Protein AF-A0A6J4THS8-F1 (afdb_monomer)

pLDDT: mean 80.14, std 20.32, range [40.28, 98.38]

InterPro domains:
  IPR026444 Secretion system, C-terminal sorting domain [PF18962] (65-142)
  IPR026444 Secretion system, C-terminal sorting domain [TIGR04183] (65-142)

Solvent-accessible surface area (backbone atoms only — not comparable to full-atom values): 8704 Å² total; per-residue (Å²): 120,74,76,64,55,60,58,56,55,54,57,55,54,51,62,60,48,55,59,52,49,54,56,53,53,56,54,57,65,65,66,72,79,70,82,78,82,88,74,86,86,80,92,78,87,88,75,91,73,90,80,80,77,86,75,78,76,77,68,71,68,46,78,49,74,37,58,70,66,19,75,21,57,36,36,41,39,39,32,52,44,47,81,36,59,38,41,38,36,33,21,42,86,89,63,54,73,81,44,75,52,74,49,72,35,85,46,52,64,48,79,47,79,47,82,46,60,90,53,82,68,43,60,32,37,40,38,42,41,36,97,91,45,75,52,75,45,81,41,39,33,100

Radius of gyration: 29.5 Å; Cα contacts (8 Å, |Δi|>4): 194; chains: 1; bounding box: 67×84×37 Å

Organism: NCBI:txid481133

Nearest PDB structures (foldseek):
  7ptr-assembly1_A  TM=8.012E-01  e=1.486E-04  Haloferax volcanii DS2
  7pr6-assembly1_AAA  TM=4.808E-01  e=6.715E-02  Escherichia coli K-12
  7pr6-assembly1_BBB-2  TM=4.761E-01  e=6.715E-02  Escherichia coli K-12
  5a9h-assembly1_A-2  TM=5.247E-01  e=1.544E+00  Rattus norvegicus
  5a9i-assembly3_C  TM=6.452E-01  e=3.046E+00  Rattus norvegicus

Mean predicted aligned error: 16.61 Å

Secondary structure (DSSP, 8-state):
-HHHHHHHHHHHHHHHHHHHHHHHHHHHHHGGG----------------------------EEEEESSSBSSEEEEEEES-TT-EEEEEEEETT--EEEEEEEE--SSEEEEEEE-TTSPSEEEEEEEEETTEEEEEEEEE-

Structure (mmCIF, N/CA/C/O backbone):
data_AF-A0A6J4THS8-F1
#
_entry.id   AF-A0A6J4THS8-F1
#
loop_
_atom_site.group_PDB
_atom_site.id
_atom_site.type_symbol
_atom_site.label_atom_id
_atom_site.label_alt_id
_atom_site.label_comp_id
_atom_site.label_asym_id
_atom_site.label_entity_id
_atom_site.label_seq_id
_atom_site.pdbx_PDB_ins_code
_atom_site.Cartn_x
_atom_site.Cartn_y
_atom_site.Cartn_z
_atom_site.occupancy
_atom_site.B_iso_or_equiv
_atom_site.auth_seq_id
_atom_site.auth_comp_id
_atom_site.auth_asym_id
_atom_site.auth_atom_id
_atom_site.pdbx_PDB_model_num
ATOM 1 N N . VAL A 1 1 ? -36.124 -63.352 8.977 1.00 56.44 1 VAL A N 1
ATOM 2 C CA . VAL A 1 1 ? -36.111 -62.531 7.737 1.00 56.44 1 VAL A CA 1
ATOM 3 C C . VAL A 1 1 ? -37.006 -61.287 7.840 1.00 56.44 1 VAL A C 1
ATOM 5 O O . VAL A 1 1 ? -36.585 -60.232 7.394 1.00 56.44 1 VAL A O 1
ATOM 8 N N . ILE A 1 2 ? -38.168 -61.340 8.508 1.00 53.12 2 ILE A N 1
ATOM 9 C CA . ILE A 1 2 ? -39.119 -60.206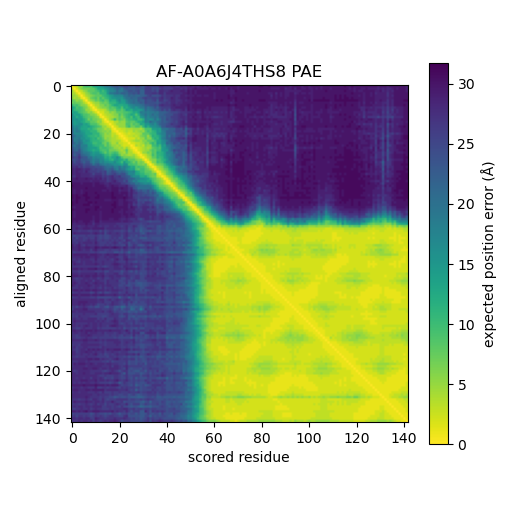 8.569 1.00 53.12 2 ILE A CA 1
ATOM 10 C C . ILE A 1 2 ? -38.649 -59.028 9.466 1.00 53.12 2 ILE A C 1
ATOM 12 O O . ILE A 1 2 ? -38.856 -57.877 9.097 1.00 53.12 2 ILE A O 1
ATOM 16 N N . SER A 1 3 ? -37.913 -59.253 10.569 1.00 52.06 3 SER A N 1
ATOM 17 C CA . SER A 1 3 ? -37.436 -58.136 11.426 1.00 52.06 3 SER A CA 1
ATOM 18 C C . SER A 1 3 ? -36.325 -57.268 10.819 1.00 52.06 3 SER A C 1
ATOM 20 O O . SER A 1 3 ? -36.184 -56.112 11.209 1.00 52.06 3 SER A O 1
ATOM 22 N N . TYR A 1 4 ? -35.539 -57.783 9.867 1.00 50.31 4 TYR A N 1
ATOM 23 C CA . TYR A 1 4 ? -34.431 -57.024 9.263 1.00 50.31 4 TYR A CA 1
ATOM 24 C C . TYR A 1 4 ? -34.913 -56.024 8.197 1.00 50.31 4 TYR A C 1
ATOM 26 O O . TYR A 1 4 ? -34.285 -54.989 7.983 1.00 50.31 4 TYR A O 1
ATOM 34 N N . ILE A 1 5 ? -36.066 -56.290 7.574 1.00 54.66 5 ILE A N 1
ATOM 35 C CA . ILE A 1 5 ? -36.653 -55.444 6.523 1.00 54.66 5 ILE A CA 1
ATOM 36 C C . ILE A 1 5 ? -37.266 -54.163 7.123 1.00 54.66 5 ILE A C 1
ATOM 38 O O . ILE A 1 5 ? -37.153 -53.085 6.537 1.00 54.66 5 ILE A O 1
ATOM 42 N N . ASN A 1 6 ? -37.816 -54.238 8.340 1.00 47.81 6 ASN A N 1
ATOM 43 C CA . ASN A 1 6 ? -38.441 -53.088 9.008 1.00 47.81 6 ASN A CA 1
ATOM 44 C C . ASN A 1 6 ? -37.439 -52.011 9.465 1.00 47.81 6 ASN A C 1
ATOM 46 O O . ASN A 1 6 ? -37.803 -50.840 9.543 1.00 47.81 6 ASN A O 1
ATOM 50 N N . ASN A 1 7 ? -36.175 -52.369 9.725 1.00 54.34 7 ASN A N 1
ATOM 51 C CA . ASN A 1 7 ? -35.144 -51.420 10.178 1.00 54.34 7 ASN A CA 1
ATOM 52 C C . ASN A 1 7 ? -34.490 -50.649 9.007 1.00 54.34 7 ASN A C 1
ATOM 54 O O . ASN A 1 7 ? -34.056 -49.507 9.153 1.00 54.34 7 ASN A O 1
ATOM 58 N N . LEU A 1 8 ? -34.462 -51.237 7.805 1.00 53.12 8 LEU A N 1
ATOM 59 C CA . LEU A 1 8 ? -33.902 -50.579 6.618 1.00 53.12 8 LEU A CA 1
ATOM 60 C C . LEU A 1 8 ? -34.861 -49.524 6.038 1.00 53.12 8 LEU A C 1
ATOM 62 O O . LEU A 1 8 ? -34.427 -48.459 5.599 1.00 53.12 8 LEU A O 1
ATOM 66 N N . SER A 1 9 ? -36.170 -49.794 6.107 1.00 55.78 9 SER A N 1
ATOM 67 C CA . SER A 1 9 ? -37.235 -48.862 5.707 1.00 55.78 9 SER A CA 1
ATOM 68 C C . SER A 1 9 ? -37.246 -47.587 6.566 1.00 55.78 9 SER A C 1
ATOM 70 O O . SER A 1 9 ? -37.271 -46.471 6.040 1.00 55.78 9 SER A O 1
ATOM 72 N N . THR A 1 10 ? -37.125 -47.720 7.890 1.00 54.44 10 THR A N 1
ATOM 73 C CA . THR A 1 10 ? -37.159 -46.581 8.824 1.00 54.44 10 THR A CA 1
ATOM 74 C C . THR A 1 10 ? -35.946 -45.658 8.689 1.00 54.44 10 THR A C 1
ATOM 76 O O . THR A 1 10 ? -36.096 -44.437 8.785 1.00 54.44 10 THR A O 1
ATOM 79 N N . ARG A 1 11 ? -34.761 -46.196 8.363 1.00 55.22 11 ARG A N 1
ATOM 80 C CA . ARG A 1 11 ? -33.551 -45.394 8.093 1.00 55.22 11 ARG A CA 1
ATOM 81 C C . ARG A 1 11 ? -33.656 -44.541 6.822 1.00 55.22 11 ARG A C 1
ATOM 83 O O . ARG A 1 11 ? -33.166 -43.411 6.804 1.00 55.22 11 ARG A O 1
ATOM 90 N N . PHE A 1 12 ? -34.338 -45.031 5.786 1.00 53.97 12 PHE A N 1
ATOM 91 C CA . PHE A 1 12 ? -34.557 -44.279 4.542 1.00 53.97 12 PHE A CA 1
ATOM 92 C C . PHE A 1 12 ? -35.637 -43.194 4.672 1.00 53.97 12 PHE A C 1
ATOM 94 O O . PHE A 1 12 ? -35.494 -42.105 4.109 1.00 53.97 12 PHE A O 1
ATOM 101 N N . ILE A 1 13 ? -36.693 -43.450 5.451 1.00 57.53 13 ILE A N 1
ATOM 102 C CA . ILE A 1 13 ? -37.773 -42.482 5.701 1.00 57.53 13 ILE A CA 1
ATOM 103 C C . ILE A 1 13 ? -37.252 -41.275 6.497 1.00 57.53 13 ILE A C 1
ATOM 105 O O . ILE A 1 13 ? -37.561 -40.132 6.151 1.00 57.53 13 ILE A O 1
ATOM 109 N N . PHE A 1 14 ? -36.393 -41.507 7.496 1.00 54.50 14 PHE A N 1
ATOM 110 C CA . PHE A 1 14 ? -35.845 -40.451 8.355 1.00 54.50 14 PHE A CA 1
ATOM 111 C C . PHE A 1 14 ? -34.910 -39.489 7.594 1.00 54.50 14 PHE A C 1
ATOM 113 O O . PHE A 1 14 ? -35.031 -38.269 7.714 1.00 54.50 14 PHE A O 1
ATOM 120 N N . SER A 1 15 ? -34.052 -40.016 6.710 1.00 54.44 15 SER A N 1
ATOM 121 C CA . SER A 1 15 ? -33.145 -39.212 5.867 1.00 54.44 15 SER A CA 1
ATOM 122 C C . SER A 1 15 ? -33.893 -38.285 4.897 1.00 54.44 15 SER A C 1
ATOM 124 O O . SER A 1 15 ? -33.469 -37.155 4.632 1.00 54.44 15 SER A O 1
ATOM 126 N N . ARG A 1 16 ? -35.053 -38.729 4.391 1.00 57.94 16 ARG A N 1
ATOM 127 C CA . ARG A 1 16 ? -35.888 -37.937 3.478 1.00 57.94 16 ARG A CA 1
ATOM 128 C C . ARG A 1 16 ? -36.711 -36.865 4.201 1.00 57.94 16 ARG A C 1
ATOM 130 O O . ARG A 1 16 ? -37.027 -35.843 3.592 1.00 57.94 16 ARG A O 1
ATOM 137 N N . TYR A 1 17 ? -37.010 -37.065 5.485 1.00 58.97 17 TYR A N 1
ATOM 138 C CA . TYR A 1 17 ? -37.747 -36.112 6.322 1.00 58.97 17 TYR A CA 1
ATOM 139 C C . TYR A 1 17 ? -36.888 -34.904 6.733 1.00 58.97 17 TYR A C 1
ATOM 141 O O . TYR A 1 17 ? -37.350 -33.766 6.676 1.00 58.97 17 TYR A O 1
ATOM 149 N N . MET A 1 18 ? -35.605 -35.117 7.044 1.00 62.31 18 MET A N 1
ATOM 150 C CA . MET A 1 18 ? -34.711 -34.048 7.520 1.00 62.31 18 MET A CA 1
ATOM 151 C C . MET A 1 18 ? -34.369 -32.993 6.453 1.00 62.31 18 MET A C 1
ATOM 153 O O . MET A 1 18 ? -34.227 -31.817 6.776 1.00 62.31 18 MET A O 1
ATOM 157 N N . LYS A 1 19 ? -34.309 -33.369 5.167 1.00 56.66 19 LYS A N 1
ATOM 158 C CA . LYS A 1 19 ? -34.061 -32.413 4.067 1.00 56.66 19 LYS A CA 1
ATOM 159 C C . LYS A 1 19 ? -35.261 -31.502 3.801 1.00 56.66 19 LYS A C 1
ATOM 161 O O . LYS A 1 19 ? -35.088 -30.321 3.516 1.00 56.66 19 LYS A O 1
ATOM 166 N N . LYS A 1 20 ? -36.481 -32.040 3.928 1.00 60.00 20 LYS A N 1
ATOM 167 C CA . LYS A 1 20 ? -37.717 -31.250 3.819 1.00 60.00 20 LYS A CA 1
ATOM 168 C C . LYS A 1 20 ? -37.881 -30.322 5.017 1.00 60.00 20 LYS A C 1
ATOM 170 O O . LYS A 1 20 ? -38.271 -29.179 4.829 1.00 60.00 20 LYS A O 1
ATOM 175 N N . PHE A 1 21 ? -37.514 -30.777 6.214 1.00 65.06 21 PHE A N 1
ATOM 176 C CA . PHE A 1 21 ? -37.554 -29.946 7.415 1.00 65.06 21 PHE A CA 1
ATOM 177 C C . PHE A 1 21 ? -36.603 -28.743 7.318 1.00 65.06 21 PHE A C 1
ATOM 179 O O . PHE A 1 21 ? -37.017 -27.625 7.591 1.00 65.06 21 PHE A O 1
ATOM 186 N N . ILE A 1 22 ? -35.374 -28.941 6.825 1.00 68.62 22 ILE A N 1
ATOM 187 C CA . ILE A 1 22 ? -34.405 -27.858 6.573 1.00 68.62 22 ILE A CA 1
ATOM 188 C C . ILE A 1 22 ? -34.896 -26.853 5.518 1.00 68.62 22 ILE A C 1
ATOM 190 O O . ILE A 1 22 ? -34.735 -25.649 5.707 1.00 68.62 22 ILE A O 1
ATOM 194 N N . LEU A 1 23 ? -35.548 -27.319 4.447 1.00 59.44 23 LEU A N 1
ATOM 195 C CA . LEU A 1 23 ? -36.151 -26.432 3.443 1.00 59.44 23 LEU A CA 1
ATOM 196 C C . LEU A 1 23 ? -37.329 -25.619 4.007 1.00 59.44 23 LEU A C 1
ATOM 198 O O . LEU A 1 23 ? -37.467 -24.442 3.688 1.00 59.44 23 LEU A O 1
ATOM 202 N N . TRP A 1 24 ? -38.151 -26.217 4.873 1.00 65.25 24 TRP A N 1
ATOM 203 C CA . TRP A 1 24 ? -39.274 -25.528 5.520 1.00 65.25 24 TRP A CA 1
ATOM 204 C C . TRP A 1 24 ? -38.819 -24.536 6.602 1.00 65.25 24 TRP A C 1
ATOM 206 O O . TRP A 1 24 ? -39.395 -23.457 6.717 1.00 65.25 24 TRP A O 1
ATOM 216 N N . PHE A 1 25 ? -37.750 -24.843 7.345 1.00 66.00 25 PHE A N 1
ATOM 217 C CA . PHE A 1 25 ? -37.189 -23.941 8.358 1.00 66.00 25 PHE A CA 1
ATOM 218 C C . PHE A 1 25 ? -36.516 -22.706 7.735 1.00 66.00 25 PHE A C 1
ATOM 220 O O . PHE A 1 25 ? -36.682 -21.595 8.235 1.00 66.00 25 PHE A O 1
ATOM 227 N N . GLY A 1 26 ? -35.809 -22.878 6.611 1.00 62.94 26 GLY A N 1
ATOM 228 C CA . GLY A 1 26 ? -35.198 -21.768 5.871 1.00 62.94 26 GLY A CA 1
ATOM 229 C C . GLY A 1 26 ? -36.224 -20.804 5.264 1.00 62.94 26 GLY A C 1
ATOM 230 O O . GLY A 1 26 ? -36.022 -19.592 5.299 1.00 62.94 26 GLY A O 1
ATOM 231 N N . ALA A 1 27 ? -37.359 -21.319 4.777 1.00 59.12 27 ALA A N 1
ATOM 232 C CA . ALA A 1 27 ? -38.455 -20.489 4.274 1.00 59.12 27 ALA A CA 1
ATOM 233 C C . ALA A 1 27 ? -39.149 -19.689 5.395 1.00 59.12 27 ALA A C 1
ATOM 235 O O . ALA A 1 27 ? -39.477 -18.520 5.202 1.00 59.12 27 ALA A O 1
ATOM 236 N N . TYR A 1 28 ? -39.312 -20.280 6.586 1.00 63.28 28 TYR A N 1
ATOM 237 C CA . TYR A 1 28 ? -39.944 -19.612 7.731 1.00 63.28 28 TYR A CA 1
ATOM 238 C C . TYR A 1 28 ? -39.085 -18.469 8.300 1.00 63.28 28 TYR A C 1
ATOM 240 O O . TYR A 1 28 ? -39.6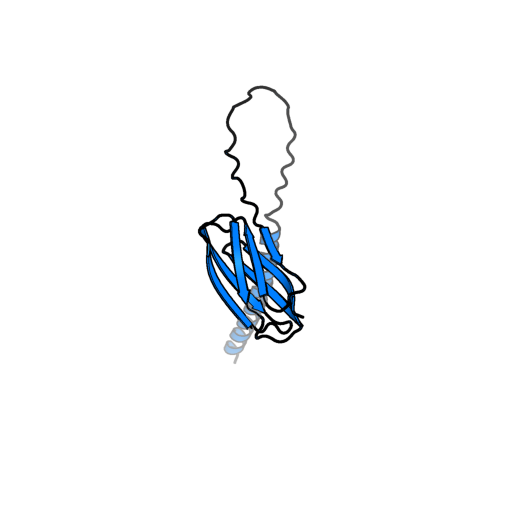14 -17.434 8.702 1.00 63.28 28 TYR A O 1
ATOM 248 N N . LEU A 1 29 ? -37.753 -18.610 8.260 1.00 61.72 29 LEU A N 1
ATOM 249 C CA . LEU A 1 29 ? -36.813 -17.556 8.662 1.00 61.72 29 LEU A CA 1
ATOM 250 C C . LEU A 1 29 ? -36.797 -16.367 7.678 1.00 61.72 29 LEU A C 1
ATOM 252 O O . LEU A 1 29 ? -36.486 -15.246 8.072 1.00 61.72 29 LEU A O 1
ATOM 256 N N . CYS A 1 30 ? -37.182 -16.583 6.415 1.00 56.16 30 CYS A N 1
ATOM 257 C CA . CYS A 1 30 ? -37.228 -15.540 5.386 1.00 56.16 30 CYS A CA 1
ATOM 258 C C . CYS A 1 30 ? -38.476 -14.633 5.501 1.00 56.16 30 CYS A C 1
ATOM 260 O O . CYS A 1 30 ? -38.427 -13.463 5.130 1.00 56.16 30 CYS A O 1
ATOM 262 N N . CYS A 1 31 ? -39.580 -15.127 6.076 1.00 51.53 31 CYS A N 1
ATOM 263 C CA . CYS A 1 31 ? -40.849 -14.387 6.151 1.00 51.53 31 CYS A CA 1
ATOM 264 C C . CYS A 1 31 ? -41.044 -13.513 7.405 1.00 51.53 31 CYS A C 1
ATOM 266 O O . CYS A 1 31 ? -42.021 -12.773 7.458 1.00 51.53 31 CYS A O 1
ATOM 268 N N . PHE A 1 32 ? -40.144 -13.532 8.396 1.00 53.00 32 PHE A N 1
ATOM 269 C CA . PHE A 1 32 ? -40.296 -12.714 9.616 1.00 53.00 32 PHE A CA 1
ATOM 270 C C . PHE A 1 32 ? -39.674 -11.304 9.538 1.00 53.00 32 PHE A C 1
ATOM 272 O O . PHE A 1 32 ? -39.820 -10.522 10.473 1.00 53.00 32 PHE A O 1
ATOM 279 N N . LEU A 1 33 ? -39.018 -10.943 8.428 1.00 54.28 33 LEU A N 1
ATOM 280 C CA . LEU A 1 33 ? -38.347 -9.641 8.257 1.00 54.28 33 LEU A CA 1
ATOM 281 C C . LEU A 1 33 ? -39.187 -8.561 7.555 1.00 54.28 33 LEU A C 1
ATOM 283 O O . LEU A 1 33 ? -38.678 -7.478 7.288 1.00 54.28 33 LEU A O 1
ATOM 287 N N . THR A 1 34 ? -40.469 -8.803 7.276 1.00 47.34 34 THR A N 1
ATOM 288 C CA . THR A 1 34 ? -41.336 -7.791 6.643 1.00 47.34 34 THR A CA 1
ATOM 289 C C . THR A 1 34 ? -42.586 -7.513 7.467 1.00 47.34 34 THR A C 1
ATOM 291 O O . THR A 1 34 ? -43.714 -7.720 7.039 1.00 47.34 34 THR A O 1
ATOM 294 N N . VAL A 1 35 ? -42.391 -6.972 8.671 1.00 49.59 35 VAL A N 1
ATOM 295 C CA . VAL A 1 35 ? -43.427 -6.131 9.283 1.00 49.59 35 VAL A CA 1
ATOM 296 C C . VAL A 1 35 ? -43.214 -4.712 8.758 1.00 49.59 35 VAL A C 1
ATOM 298 O O . VAL A 1 35 ? -42.504 -3.911 9.358 1.00 49.59 35 VAL A O 1
ATOM 301 N N . ALA A 1 36 ? -43.800 -4.417 7.597 1.00 55.34 36 ALA A N 1
ATOM 302 C CA . ALA A 1 36 ? -44.031 -3.044 7.169 1.00 55.34 36 ALA A CA 1
ATOM 303 C C . ALA A 1 36 ? -45.179 -2.482 8.022 1.00 55.34 36 ALA A C 1
ATOM 305 O O . ALA A 1 36 ? -46.304 -2.977 7.957 1.00 55.34 36 ALA A O 1
ATOM 306 N N . GLN A 1 37 ? -44.890 -1.497 8.874 1.00 40.28 37 GLN A N 1
ATOM 307 C CA . GLN A 1 37 ? -45.925 -0.720 9.550 1.00 40.28 37 GLN A CA 1
ATOM 308 C C . GLN A 1 37 ? -46.257 0.499 8.697 1.00 40.28 37 GLN A C 1
ATOM 310 O O . GLN A 1 37 ? -45.471 1.437 8.642 1.00 40.28 37 GLN A O 1
ATOM 315 N N . ASP A 1 38 ? -47.436 0.492 8.081 1.00 51.03 38 ASP A N 1
ATOM 316 C CA . ASP A 1 38 ? -48.086 1.714 7.617 1.00 51.03 38 ASP A CA 1
ATOM 317 C C . ASP A 1 38 ? -49.129 2.100 8.672 1.00 51.03 38 ASP A C 1
ATOM 319 O O . ASP A 1 38 ? -50.151 1.427 8.844 1.00 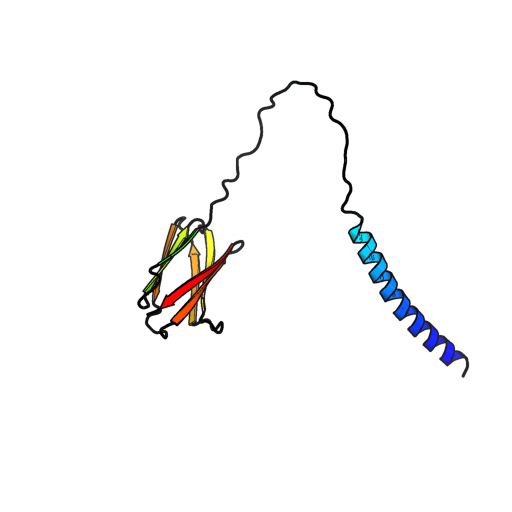51.03 38 ASP A O 1
ATOM 323 N N . LYS A 1 39 ? -48.850 3.149 9.449 1.00 47.16 39 LYS A N 1
ATOM 324 C CA . LYS A 1 39 ? -49.858 3.809 10.283 1.00 47.16 39 LYS A CA 1
ATOM 325 C C . LYS A 1 39 ? -49.765 5.314 10.091 1.00 47.16 39 LYS A C 1
ATOM 327 O O . LYS A 1 39 ? -48.735 5.931 10.334 1.00 47.16 39 LYS A O 1
ATOM 332 N N . ALA A 1 40 ? -50.893 5.845 9.634 1.00 49.31 40 ALA A N 1
ATOM 333 C CA . ALA A 1 40 ? -51.166 7.233 9.327 1.00 49.31 40 ALA A CA 1
ATOM 334 C C . ALA A 1 40 ? -50.766 8.214 10.444 1.00 49.31 40 ALA A C 1
ATOM 336 O O . ALA A 1 40 ? -50.957 7.954 11.633 1.00 49.31 40 ALA A O 1
ATOM 337 N N . VAL A 1 41 ? -50.266 9.368 10.006 1.00 54.84 41 VAL A N 1
ATOM 338 C CA . VAL A 1 41 ? -49.931 10.558 10.797 1.00 54.84 41 VAL A CA 1
ATOM 339 C C . VAL A 1 41 ? -51.206 11.291 11.234 1.00 54.84 41 VAL A C 1
ATOM 341 O O . VAL A 1 41 ? -52.069 11.544 10.393 1.00 54.84 41 VAL A O 1
ATOM 344 N N . PRO A 1 42 ? -51.289 11.738 12.499 1.00 52.25 42 PRO A N 1
ATOM 345 C CA . PRO A 1 42 ? -51.936 13.003 12.811 1.00 52.25 42 PRO A CA 1
ATOM 346 C C . PRO A 1 42 ? -50.924 14.011 13.377 1.00 52.25 42 PRO A C 1
ATOM 348 O O . PRO A 1 42 ? -50.219 13.752 14.351 1.00 52.25 42 PRO A O 1
ATOM 351 N N . ASP A 1 43 ? -50.886 15.170 12.728 1.00 56.84 43 ASP A N 1
ATOM 352 C CA . ASP A 1 43 ? -50.205 16.405 13.116 1.00 56.84 43 ASP A CA 1
ATOM 353 C C . ASP A 1 43 ? -50.806 16.973 14.413 1.00 56.84 43 ASP A C 1
ATOM 355 O O . ASP A 1 43 ? -51.991 17.298 14.402 1.00 56.84 43 ASP A O 1
ATOM 359 N N . ILE A 1 44 ? -50.019 17.168 15.485 1.00 50.72 44 ILE A N 1
ATOM 360 C CA . ILE A 1 44 ? -50.188 18.293 16.431 1.00 50.72 44 ILE A CA 1
ATOM 361 C C . ILE A 1 44 ? -48.810 18.719 16.961 1.00 50.72 44 ILE A C 1
ATOM 363 O O . ILE A 1 44 ? -48.024 17.928 17.479 1.00 50.72 44 ILE A O 1
ATOM 367 N N . ALA A 1 45 ? -48.559 20.015 16.817 1.00 52.97 45 ALA A N 1
ATOM 368 C CA . ALA A 1 45 ? -47.383 20.760 17.223 1.00 52.97 45 ALA A CA 1
ATOM 369 C C . ALA A 1 45 ? -47.049 20.714 18.732 1.00 52.97 45 ALA A C 1
ATOM 371 O O . ALA A 1 45 ? -47.900 20.472 19.581 1.00 52.97 45 ALA A O 1
ATOM 372 N N . ALA A 1 46 ? -45.807 21.135 19.017 1.00 51.09 46 ALA A N 1
ATOM 373 C CA . ALA A 1 46 ? -45.266 21.620 20.295 1.00 51.09 46 ALA A CA 1
ATOM 374 C C . ALA A 1 46 ? -44.637 20.590 21.261 1.00 51.09 46 ALA A C 1
ATOM 376 O O . ALA A 1 46 ? -45.216 20.171 22.252 1.00 51.09 46 ALA A O 1
ATOM 377 N N . SER A 1 47 ? -43.337 20.346 21.096 1.00 45.25 47 SER A N 1
ATOM 378 C CA . SER A 1 47 ? -42.319 21.050 21.894 1.00 45.25 47 SER A CA 1
ATOM 379 C C . SER A 1 47 ? -40.938 20.793 21.287 1.00 45.25 47 SER A C 1
ATOM 381 O O . SER A 1 47 ? -40.535 19.657 21.057 1.00 45.25 47 SER A O 1
ATOM 383 N N . LYS A 1 48 ? -40.203 21.866 20.979 1.00 54.25 48 LYS A N 1
ATOM 384 C CA . LYS A 1 48 ? -38.803 21.787 20.550 1.00 54.25 48 LYS A CA 1
ATOM 385 C C . LYS A 1 48 ? -37.968 21.395 21.771 1.00 54.25 48 LYS A C 1
ATOM 387 O O . LYS A 1 48 ? -37.413 22.258 22.445 1.00 54.25 48 LYS A O 1
ATOM 392 N N . GLN A 1 49 ? -37.940 20.104 22.093 1.00 52.00 49 GLN A N 1
ATOM 393 C CA . GLN A 1 49 ? -37.020 19.565 23.082 1.00 52.00 49 GLN A CA 1
ATOM 394 C C . GLN A 1 49 ? -35.606 19.576 22.501 1.00 52.00 49 GLN A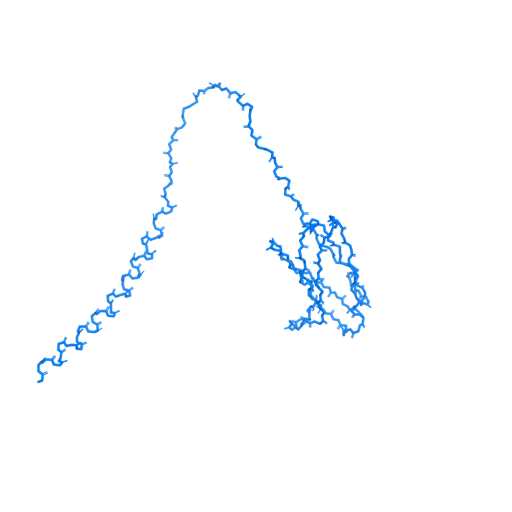 C 1
ATOM 396 O O . GLN A 1 49 ? -35.275 18.895 21.534 1.00 52.00 49 GLN A O 1
ATOM 401 N N . LEU A 1 50 ? -34.785 20.424 23.108 1.00 68.44 50 LEU A N 1
ATOM 402 C CA . LEU A 1 50 ? -33.342 20.468 22.982 1.00 68.44 50 LEU A CA 1
ATOM 403 C C . LEU A 1 50 ? -32.753 19.182 23.587 1.00 68.44 50 LEU A C 1
ATOM 405 O O . LEU A 1 50 ? -32.689 19.059 24.806 1.00 68.44 50 LEU A O 1
ATOM 409 N N . SER A 1 51 ? -32.367 18.216 22.752 1.00 68.50 51 SER A N 1
ATOM 410 C CA . SER A 1 51 ? -31.285 17.236 22.988 1.00 68.50 51 SER A CA 1
ATOM 411 C C . SER A 1 51 ? -31.237 16.212 21.842 1.00 68.50 51 SER A C 1
ATOM 413 O O . SER A 1 51 ? -32.206 15.511 21.578 1.00 68.50 51 SER A O 1
ATOM 415 N N . GLY A 1 52 ? -30.108 16.131 21.135 1.00 55.97 52 GLY A N 1
ATOM 416 C CA . GLY A 1 52 ? -29.852 15.161 20.061 1.00 55.97 52 GLY A CA 1
ATOM 417 C C . GLY A 1 52 ? -28.397 15.261 19.593 1.00 55.97 52 GLY A C 1
ATOM 418 O O . GLY A 1 52 ? -27.838 16.353 19.653 1.00 55.97 52 GLY A O 1
ATOM 419 N N . PRO A 1 53 ? -27.744 14.137 19.257 1.00 53.72 53 PRO A N 1
ATOM 420 C CA . PRO A 1 53 ? -26.519 13.693 19.916 1.00 53.72 53 PRO A CA 1
ATOM 421 C C . PRO A 1 53 ? -25.263 14.385 19.390 1.00 53.72 53 PRO A C 1
ATOM 423 O O . PRO A 1 53 ? -25.219 14.859 18.257 1.00 53.72 53 PRO A O 1
ATOM 426 N N . ALA A 1 54 ? -24.218 14.399 20.222 1.00 56.81 54 ALA A N 1
ATOM 427 C CA . ALA A 1 54 ? -22.863 14.700 19.788 1.00 56.81 54 ALA A CA 1
ATOM 428 C C . ALA A 1 54 ? -22.556 13.865 18.540 1.00 56.81 54 ALA A C 1
ATOM 430 O O . ALA A 1 54 ? -22.449 12.643 18.624 1.00 56.81 54 ALA A O 1
ATOM 431 N N . ALA A 1 55 ? -22.478 14.534 17.390 1.00 57.00 55 ALA A N 1
ATOM 432 C CA . ALA A 1 55 ? -22.073 13.931 16.139 1.00 57.00 55 ALA A CA 1
ATOM 433 C C . ALA A 1 55 ? -20.718 13.262 16.378 1.00 57.00 55 ALA A C 1
ATOM 435 O O . ALA A 1 55 ? -19.712 13.942 16.607 1.00 57.00 55 ALA A O 1
ATOM 436 N N . SER A 1 56 ? -20.702 11.930 16.392 1.00 58.81 56 SER A N 1
ATOM 437 C CA . SER A 1 56 ? -19.473 11.172 16.251 1.00 58.81 56 SER A CA 1
ATOM 438 C C . SER A 1 56 ? -18.876 11.623 14.929 1.00 58.81 56 SER A C 1
ATOM 440 O O . SER A 1 56 ? -19.418 11.324 13.868 1.00 58.81 56 SER A O 1
ATOM 442 N N . ARG A 1 57 ? -17.825 12.443 14.995 1.00 70.25 57 ARG A N 1
ATOM 443 C CA . ARG A 1 57 ? -17.039 12.795 13.819 1.00 70.25 57 ARG A CA 1
ATOM 444 C C . ARG A 1 57 ? -16.452 11.482 13.324 1.00 70.25 57 ARG A C 1
ATOM 446 O O . ARG A 1 57 ? -15.521 10.971 13.943 1.00 70.25 57 ARG A O 1
ATOM 453 N N . GLU A 1 58 ? -17.045 10.903 12.289 1.00 75.81 58 GLU A N 1
ATOM 454 C CA . GLU A 1 58 ? -16.382 9.846 11.543 1.00 75.81 58 GLU A CA 1
ATOM 455 C C . GLU A 1 58 ? -15.099 10.466 10.999 1.00 75.81 58 GLU A C 1
ATOM 457 O O . GLU A 1 58 ? -15.128 11.454 10.266 1.00 75.81 58 GLU A O 1
ATOM 462 N N . VAL A 1 59 ? -13.962 9.977 11.487 1.00 79.44 59 VAL A N 1
ATOM 463 C CA . VAL A 1 59 ? -12.664 10.403 10.978 1.00 79.44 59 VAL A CA 1
ATOM 464 C C . VAL A 1 59 ? -12.542 9.783 9.595 1.00 79.44 59 VAL A C 1
ATOM 466 O O . VAL A 1 59 ? -12.415 8.564 9.480 1.00 79.44 59 VAL A O 1
ATOM 469 N N . GLU A 1 60 ? -12.644 10.614 8.561 1.00 91.19 60 GLU A N 1
ATOM 470 C CA . GLU A 1 60 ? -12.475 10.189 7.176 1.00 91.19 60 GLU A CA 1
ATOM 471 C C . GLU A 1 60 ? -11.069 9.605 6.997 1.00 91.19 60 GLU A C 1
ATOM 473 O O . GLU A 1 60 ? -10.066 10.234 7.340 1.00 91.19 60 GLU A O 1
ATOM 478 N N . GLN A 1 61 ? -11.009 8.360 6.527 1.00 95.56 61 GLN A N 1
ATOM 479 C CA . GLN A 1 61 ? -9.755 7.652 6.311 1.00 95.56 61 GLN A CA 1
ATOM 480 C C . GLN A 1 61 ? -9.331 7.833 4.861 1.00 95.56 61 GLN A C 1
ATOM 482 O O . GLN A 1 61 ? -10.051 7.412 3.956 1.00 95.56 61 GLN A O 1
ATOM 487 N N . ASP A 1 62 ? -8.148 8.403 4.653 1.00 95.88 62 ASP A N 1
ATOM 488 C CA . ASP A 1 62 ? -7.588 8.621 3.321 1.00 95.88 62 ASP A CA 1
ATOM 489 C C . ASP A 1 62 ? -6.198 7.997 3.199 1.00 95.88 62 ASP A C 1
ATOM 491 O O . ASP A 1 62 ? -5.400 7.982 4.142 1.00 95.88 62 ASP A O 1
ATOM 495 N N . VAL A 1 63 ? -5.926 7.453 2.016 1.00 97.06 63 VAL A N 1
ATOM 496 C CA . VAL A 1 63 ? -4.683 6.760 1.692 1.00 97.06 63 VAL A CA 1
ATOM 497 C C . VAL A 1 63 ? -4.254 7.151 0.287 1.00 97.06 63 VAL A C 1
ATOM 499 O O . VAL A 1 63 ? -4.963 6.901 -0.693 1.00 97.06 63 VAL A O 1
ATOM 502 N N . ALA A 1 64 ? -3.040 7.684 0.179 1.00 97.50 64 ALA A N 1
ATOM 503 C CA . ALA A 1 64 ? -2.431 8.071 -1.086 1.00 97.50 64 ALA A CA 1
ATOM 504 C C . ALA A 1 64 ? -1.055 7.421 -1.268 1.00 97.50 64 ALA A C 1
ATOM 506 O O . ALA A 1 64 ? -0.277 7.282 -0.325 1.00 97.50 64 ALA A O 1
ATOM 507 N N . VAL A 1 65 ? -0.742 7.043 -2.510 1.00 98.06 65 VAL A N 1
ATOM 508 C CA . VAL A 1 65 ? 0.541 6.438 -2.894 1.00 98.06 65 VAL A CA 1
ATOM 509 C C . VAL A 1 65 ? 1.160 7.260 -4.014 1.00 98.06 65 VAL A C 1
ATOM 511 O O . VAL A 1 65 ? 0.537 7.442 -5.061 1.00 98.06 65 VAL A O 1
ATOM 514 N N . TYR A 1 66 ? 2.386 7.735 -3.814 1.00 98.31 66 TYR A N 1
ATOM 515 C CA . TYR A 1 66 ? 3.090 8.566 -4.790 1.00 98.31 66 TYR A CA 1
ATOM 516 C C . TYR A 1 66 ? 4.614 8.383 -4.710 1.00 98.31 66 TYR A C 1
ATOM 518 O O . TYR A 1 66 ? 5.129 7.988 -3.673 1.00 98.31 66 TYR A O 1
ATOM 526 N N . PRO A 1 67 ? 5.371 8.680 -5.777 1.00 97.56 67 PRO A N 1
ATOM 527 C CA . PRO A 1 67 ? 4.877 8.920 -7.128 1.00 97.56 67 PRO A CA 1
ATOM 528 C C . PRO A 1 67 ? 4.349 7.621 -7.761 1.00 97.56 67 PRO A C 1
ATOM 530 O O . PRO A 1 67 ? 4.745 6.520 -7.385 1.00 97.56 67 PRO A O 1
ATOM 533 N N . ASN A 1 68 ? 3.438 7.750 -8.722 1.00 95.75 68 ASN A N 1
ATOM 534 C CA . ASN A 1 68 ? 3.002 6.647 -9.572 1.00 95.75 68 ASN A CA 1
ATOM 535 C C . ASN A 1 68 ? 2.937 7.151 -11.025 1.00 95.75 68 ASN A C 1
ATOM 537 O O . ASN A 1 68 ? 2.071 7.981 -11.310 1.00 95.75 68 ASN A O 1
ATOM 541 N N . PRO A 1 69 ? 3.810 6.690 -11.941 1.00 97.44 69 PRO A N 1
ATOM 542 C CA . PRO A 1 69 ? 4.842 5.659 -11.752 1.00 97.44 69 PRO A CA 1
ATOM 543 C C . PRO A 1 69 ? 5.988 6.058 -10.800 1.00 97.44 69 PRO A C 1
ATOM 545 O O . PRO A 1 69 ? 6.213 7.240 -10.548 1.00 97.44 69 PRO A O 1
ATOM 548 N N . SER A 1 70 ? 6.728 5.073 -10.286 1.00 97.38 70 SER A N 1
ATOM 549 C CA . SER A 1 70 ? 7.876 5.233 -9.381 1.00 97.38 70 SER A CA 1
ATOM 550 C C . SER A 1 70 ? 9.139 4.575 -9.942 1.00 97.38 70 SER A C 1
ATOM 552 O O . SER A 1 70 ? 9.059 3.602 -10.679 1.00 97.38 70 SER A O 1
ATOM 554 N N . ASN A 1 71 ? 10.315 5.054 -9.527 1.00 96.38 71 ASN A N 1
ATOM 555 C CA . ASN A 1 71 ? 11.617 4.425 -9.803 1.00 96.38 71 ASN A CA 1
ATOM 556 C C . ASN A 1 71 ? 12.060 3.469 -8.673 1.00 96.38 71 ASN A C 1
ATOM 558 O O . ASN A 1 71 ? 13.250 3.278 -8.439 1.00 96.38 71 ASN A O 1
ATOM 562 N N . GLY A 1 72 ? 11.108 2.950 -7.894 1.00 94.75 72 GLY A N 1
ATOM 563 C CA . GLY A 1 72 ? 11.351 2.021 -6.788 1.00 94.75 72 GLY A CA 1
ATOM 564 C C . GLY A 1 72 ? 11.195 2.637 -5.399 1.00 94.75 72 GLY A C 1
ATOM 565 O O . GLY A 1 72 ? 10.927 1.908 -4.459 1.00 94.75 72 GLY A O 1
ATOM 566 N N . ARG A 1 73 ? 11.267 3.960 -5.227 1.00 97.19 73 ARG A N 1
ATOM 567 C CA . ARG A 1 73 ? 10.955 4.608 -3.940 1.00 97.19 73 ARG A CA 1
ATOM 568 C C . ARG A 1 73 ? 9.552 5.200 -3.966 1.00 97.19 73 ARG A C 1
ATOM 570 O O . ARG A 1 73 ? 9.249 6.016 -4.838 1.00 97.19 73 ARG A O 1
ATOM 577 N N . ILE A 1 74 ? 8.709 4.801 -3.021 1.00 98.00 74 ILE A N 1
ATOM 578 C CA . ILE A 1 74 ? 7.329 5.281 -2.904 1.00 98.00 74 ILE A CA 1
ATOM 579 C C . ILE A 1 74 ? 7.051 5.832 -1.508 1.00 98.00 74 ILE A C 1
ATOM 581 O O . ILE A 1 74 ? 7.668 5.430 -0.522 1.00 98.00 74 ILE A O 1
ATOM 585 N N . PHE A 1 75 ? 6.090 6.739 -1.455 1.00 98.06 75 PHE A N 1
ATOM 586 C CA . PHE A 1 75 ? 5.543 7.358 -0.266 1.00 98.06 75 PHE A CA 1
ATOM 587 C C . PHE A 1 75 ? 4.094 6.907 -0.114 1.00 98.06 75 PHE A C 1
ATOM 589 O O . PHE A 1 75 ? 3.305 7.002 -1.057 1.00 98.06 75 PHE A O 1
ATOM 596 N N . LEU A 1 76 ? 3.764 6.412 1.072 1.00 97.94 76 LEU A N 1
ATOM 597 C CA . LEU A 1 76 ? 2.411 6.076 1.487 1.00 97.94 76 LEU A CA 1
ATOM 598 C C . LEU A 1 76 ? 1.968 7.125 2.505 1.00 97.94 76 LEU A C 1
ATOM 600 O O . LEU A 1 76 ? 2.490 7.147 3.619 1.00 97.94 76 LEU A O 1
ATOM 604 N N . SER A 1 77 ? 1.038 7.991 2.112 1.00 97.88 77 SER A N 1
ATOM 605 C CA . SER A 1 77 ? 0.394 8.949 3.010 1.00 97.88 77 SER A CA 1
ATOM 606 C C . SER A 1 77 ? -0.885 8.340 3.567 1.00 97.88 77 SER A C 1
ATOM 608 O O . SER A 1 77 ? -1.691 7.793 2.815 1.00 97.88 77 SER A O 1
ATOM 610 N N . LEU A 1 78 ? -1.026 8.411 4.887 1.00 97.12 78 LEU A N 1
ATOM 611 C CA . LEU A 1 78 ? -2.124 7.857 5.666 1.00 97.12 78 LEU A CA 1
ATOM 612 C C . LEU A 1 78 ? -2.750 8.969 6.496 1.00 97.12 78 LEU A C 1
ATOM 614 O O . LEU A 1 78 ? -2.028 9.637 7.232 1.00 97.12 78 LEU A O 1
ATOM 618 N N . THR A 1 79 ? -4.069 9.116 6.414 1.00 97.00 79 THR A N 1
ATOM 619 C CA . THR A 1 79 ? -4.861 10.051 7.224 1.00 97.00 79 THR A CA 1
ATOM 620 C C . THR A 1 79 ? -5.991 9.299 7.922 1.00 97.00 79 THR A C 1
ATOM 622 O O . THR A 1 79 ? -6.638 8.453 7.306 1.00 97.00 79 THR A O 1
ATOM 625 N N . GLY A 1 80 ? -6.232 9.564 9.208 1.00 95.50 80 GLY A N 1
ATOM 626 C CA . GLY A 1 80 ? -7.324 8.936 9.966 1.00 95.50 80 GLY A CA 1
ATOM 627 C C . GLY A 1 80 ? -7.015 7.529 10.503 1.00 95.50 80 GLY A C 1
ATOM 628 O O . GLY A 1 80 ? -7.919 6.741 10.824 1.00 95.50 80 GLY A O 1
ATOM 629 N N . PHE A 1 81 ? -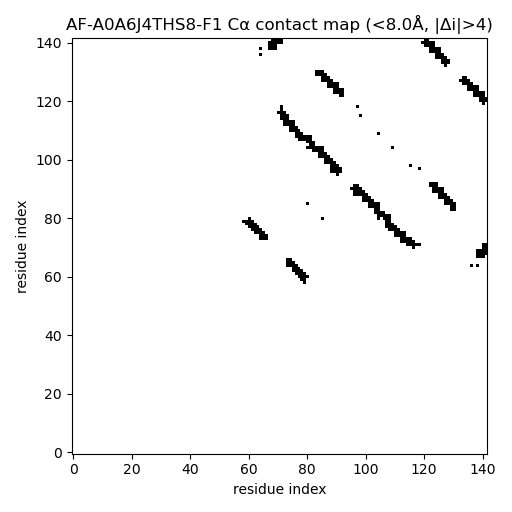5.725 7.191 10.611 1.00 95.75 81 PHE A N 1
ATOM 630 C CA . PHE A 1 81 ? -5.250 5.897 11.121 1.00 95.75 81 PHE A CA 1
ATOM 631 C C . PHE A 1 81 ? -4.728 5.943 12.561 1.00 95.75 81 PHE A C 1
ATOM 633 O O . PHE A 1 81 ? -4.360 4.900 13.099 1.00 95.75 81 PHE A O 1
ATOM 640 N N . LYS A 1 82 ? -4.749 7.108 13.219 1.00 96.19 82 LYS A N 1
ATOM 641 C CA . LYS A 1 82 ? -4.268 7.279 14.595 1.00 96.19 82 LYS A CA 1
ATOM 642 C C . LYS A 1 82 ? -4.842 6.237 15.558 1.00 96.19 82 LYS A C 1
ATOM 644 O O . LYS A 1 82 ? -6.053 6.043 15.642 1.00 96.19 82 LYS A O 1
ATOM 649 N N . GLY A 1 83 ? -3.963 5.608 16.333 1.00 95.75 83 GLY A N 1
ATOM 650 C CA . GLY A 1 83 ? -4.314 4.595 17.326 1.00 95.75 83 GLY A CA 1
ATOM 651 C C . GLY A 1 83 ? -4.678 3.231 16.736 1.00 95.75 83 GLY A C 1
ATOM 652 O O . GLY A 1 83 ? -5.145 2.358 17.467 1.00 95.75 83 GLY A O 1
ATOM 653 N N . LYS A 1 84 ? -4.489 3.024 15.427 1.00 95.56 84 LYS A N 1
ATOM 654 C CA . LYS A 1 84 ? -4.754 1.746 14.759 1.00 95.56 84 LYS A CA 1
ATOM 655 C C . LYS A 1 84 ? -3.439 1.032 14.455 1.00 95.56 84 LYS A C 1
ATOM 657 O O . LYS A 1 84 ? -2.425 1.646 14.122 1.00 95.56 84 LYS A O 1
ATOM 662 N N . ARG A 1 85 ? -3.466 -0.299 14.562 1.00 97.19 85 ARG A N 1
ATOM 663 C CA . ARG A 1 85 ? -2.416 -1.159 14.008 1.00 97.19 85 ARG A CA 1
ATOM 664 C C . ARG A 1 85 ? -2.705 -1.361 12.524 1.00 97.19 85 ARG A C 1
ATOM 666 O O . ARG A 1 85 ? -3.778 -1.856 12.186 1.00 97.19 85 ARG A O 1
ATOM 673 N N . THR A 1 86 ? -1.739 -1.019 11.684 1.00 97.56 86 THR A N 1
ATOM 674 C CA . THR A 1 86 ? -1.849 -1.073 10.227 1.00 97.56 86 THR A CA 1
ATOM 675 C C . THR A 1 86 ? -0.848 -2.088 9.680 1.00 97.56 86 THR A C 1
ATOM 677 O O . THR A 1 86 ? 0.336 -2.047 10.017 1.00 97.56 86 THR A O 1
ATOM 680 N N . ASP A 1 87 ? -1.324 -3.014 8.850 1.00 98.19 87 ASP A N 1
ATOM 681 C CA . ASP A 1 87 ? -0.513 -3.946 8.063 1.00 98.19 87 ASP A CA 1
ATOM 682 C C . ASP A 1 87 ? -0.515 -3.486 6.604 1.00 98.19 87 ASP A C 1
ATOM 684 O O . ASP A 1 87 ? -1.569 -3.357 5.975 1.00 98.19 87 ASP A O 1
ATOM 688 N N . VAL A 1 88 ? 0.674 -3.228 6.072 1.00 98.31 88 VAL A N 1
ATOM 689 C CA . VAL A 1 88 ? 0.885 -2.877 4.673 1.00 98.31 88 VAL A CA 1
ATOM 690 C C . VAL A 1 88 ? 1.636 -4.008 3.992 1.00 98.31 88 VAL A C 1
ATOM 692 O O . VAL A 1 88 ? 2.729 -4.395 4.404 1.00 98.31 88 VAL A O 1
ATOM 695 N N . ARG A 1 89 ? 1.079 -4.504 2.889 1.00 98.31 89 ARG A N 1
ATOM 696 C CA . ARG A 1 89 ? 1.713 -5.483 2.004 1.00 98.31 89 ARG A CA 1
ATOM 697 C C . ARG A 1 89 ? 1.864 -4.921 0.611 1.00 98.31 89 ARG A C 1
ATOM 699 O O . ARG A 1 89 ? 0.912 -4.381 0.063 1.00 98.31 89 ARG A O 1
ATOM 706 N N . VAL A 1 90 ? 3.013 -5.163 -0.001 1.00 98.12 90 VAL A N 1
ATOM 707 C CA . VAL A 1 90 ? 3.213 -4.966 -1.436 1.00 98.12 90 VAL A CA 1
ATOM 708 C C . VAL A 1 90 ? 3.236 -6.331 -2.104 1.00 98.12 90 VAL A C 1
ATOM 710 O O . VAL A 1 90 ? 3.973 -7.227 -1.687 1.00 98.12 90 VAL A O 1
ATOM 713 N N . MET A 1 91 ? 2.408 -6.494 -3.127 1.00 98.38 91 MET A N 1
ATOM 714 C CA . MET A 1 91 ? 2.207 -7.736 -3.858 1.00 98.38 91 MET A CA 1
ATOM 715 C C . MET A 1 91 ? 2.456 -7.524 -5.346 1.00 98.38 91 MET A C 1
ATOM 717 O O . MET A 1 91 ? 2.061 -6.499 -5.901 1.00 98.38 91 MET A O 1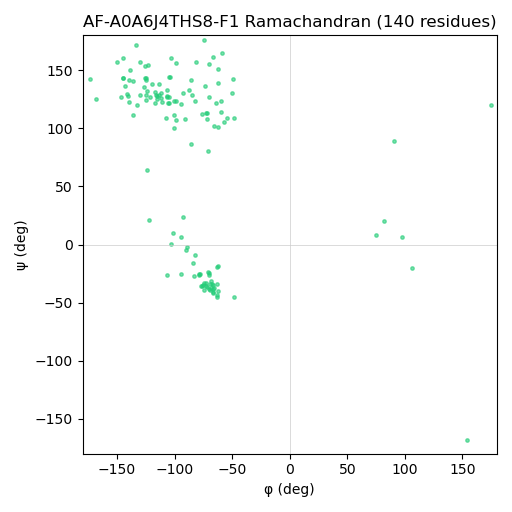
ATOM 721 N N . ASN A 1 92 ? 3.073 -8.500 -6.006 1.00 97.62 92 ASN A N 1
ATOM 722 C CA . ASN A 1 92 ? 3.124 -8.518 -7.468 1.00 97.62 92 ASN A CA 1
ATOM 723 C C . ASN A 1 92 ? 1.759 -8.929 -8.065 1.00 97.62 92 ASN A C 1
ATOM 725 O O . ASN A 1 92 ? 0.832 -9.298 -7.339 1.00 97.62 92 ASN A O 1
ATOM 729 N N . VAL A 1 93 ? 1.636 -8.916 -9.396 1.00 97.06 93 VAL A N 1
ATOM 730 C CA . VAL A 1 93 ? 0.385 -9.284 -10.095 1.00 97.06 93 VAL A CA 1
ATOM 731 C C . VAL A 1 93 ? -0.062 -10.738 -9.901 1.00 97.06 93 VAL A C 1
ATOM 733 O O . VAL A 1 93 ? -1.230 -11.045 -10.110 1.00 97.06 93 VAL A O 1
ATOM 736 N N . ILE A 1 94 ? 0.846 -11.626 -9.491 1.00 97.06 94 ILE A N 1
ATOM 737 C CA . ILE A 1 94 ? 0.558 -13.041 -9.204 1.00 97.06 94 ILE A CA 1
ATOM 738 C C . ILE A 1 94 ? 0.018 -13.201 -7.768 1.00 97.06 94 ILE A C 1
ATOM 740 O O . ILE A 1 94 ? -0.580 -14.219 -7.433 1.00 97.06 94 ILE A O 1
ATOM 744 N N . GLY A 1 95 ? 0.195 -12.185 -6.917 1.00 95.50 95 GLY A N 1
ATOM 745 C CA . GLY A 1 95 ? -0.214 -12.187 -5.514 1.00 95.50 95 GLY A CA 1
ATOM 746 C C . GLY A 1 95 ? 0.902 -12.540 -4.527 1.00 95.50 95 GLY A C 1
ATOM 747 O O . GLY A 1 95 ? 0.638 -12.640 -3.329 1.00 95.50 95 GLY A O 1
ATOM 748 N N . ASN A 1 96 ? 2.150 -12.687 -4.985 1.00 97.25 96 ASN A N 1
ATOM 749 C CA . ASN A 1 96 ? 3.289 -12.901 -4.091 1.00 97.25 96 ASN A CA 1
ATOM 750 C C . ASN A 1 96 ? 3.569 -11.618 -3.307 1.00 97.25 96 ASN A C 1
ATOM 752 O O . ASN A 1 96 ? 3.760 -10.559 -3.906 1.00 97.25 96 ASN A O 1
ATOM 756 N N . VAL A 1 97 ? 3.635 -11.720 -1.978 1.00 97.88 97 VAL A N 1
ATOM 757 C CA . VAL A 1 97 ? 4.014 -10.606 -1.101 1.00 97.88 97 VAL A CA 1
ATOM 758 C C . VAL A 1 97 ? 5.527 -10.408 -1.186 1.00 97.88 97 VAL A C 1
ATOM 760 O O . VAL A 1 97 ? 6.283 -11.267 -0.740 1.00 97.88 97 VAL A O 1
ATOM 763 N N . VAL A 1 98 ? 5.960 -9.285 -1.756 1.00 97.06 98 VAL A N 1
ATOM 764 C CA . VAL A 1 98 ? 7.384 -8.935 -1.916 1.00 97.06 98 VAL A CA 1
ATOM 765 C C . VAL A 1 98 ? 7.899 -8.059 -0.776 1.00 97.06 98 VAL A C 1
ATOM 767 O O . VAL A 1 98 ? 9.082 -8.085 -0.452 1.00 97.06 98 VAL A O 1
ATOM 770 N N . PHE A 1 99 ? 7.001 -7.316 -0.130 1.00 97.31 99 PHE A N 1
ATOM 771 C CA . PHE A 1 99 ? 7.303 -6.477 1.023 1.00 97.31 99 PHE A CA 1
ATOM 772 C C . PHE A 1 99 ? 6.119 -6.483 1.987 1.00 97.31 99 PHE A C 1
ATOM 774 O O . PHE A 1 99 ? 4.961 -6.504 1.560 1.00 97.31 99 PHE A O 1
ATOM 781 N N . ARG A 1 100 ? 6.401 -6.460 3.289 1.00 97.50 100 ARG A N 1
ATOM 782 C CA . ARG A 1 100 ? 5.395 -6.321 4.340 1.00 97.50 100 ARG A CA 1
ATOM 783 C C . ARG A 1 100 ? 5.952 -5.465 5.463 1.00 97.50 100 ARG A C 1
ATOM 785 O O . ARG A 1 100 ? 7.065 -5.708 5.917 1.00 97.50 100 ARG A O 1
ATOM 792 N N . GLU A 1 101 ? 5.131 -4.556 5.959 1.00 97.50 101 GLU A N 1
ATOM 793 C CA . GLU A 1 101 ? 5.417 -3.773 7.151 1.00 97.50 101 GLU A CA 1
ATOM 794 C C . GLU A 1 101 ? 4.177 -3.706 8.042 1.00 97.50 101 GLU A C 1
ATOM 796 O O . GLU A 1 101 ? 3.053 -3.596 7.557 1.00 97.50 101 GLU A O 1
ATOM 801 N N . ASN A 1 102 ? 4.378 -3.793 9.355 1.00 96.94 102 ASN A N 1
ATOM 802 C CA . ASN A 1 102 ? 3.328 -3.596 10.346 1.00 96.94 102 ASN A CA 1
ATOM 803 C C . ASN A 1 102 ? 3.77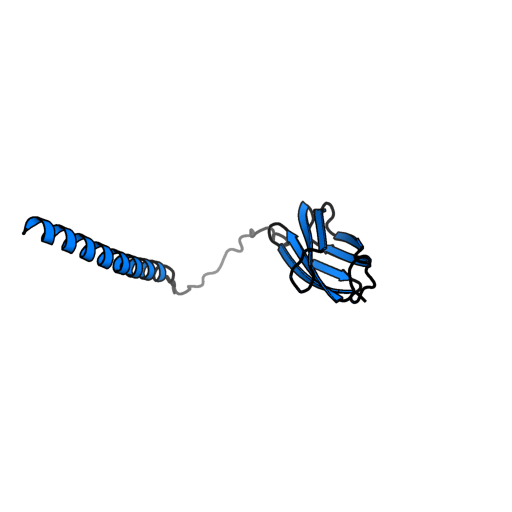2 -2.495 11.300 1.00 96.94 102 ASN A C 1
ATOM 805 O O . ASN A 1 102 ? 4.897 -2.528 11.801 1.00 96.94 102 ASN A O 1
ATOM 809 N N . PHE A 1 103 ? 2.893 -1.535 11.553 1.00 96.69 103 PHE A N 1
ATOM 810 C CA . PHE A 1 103 ? 3.168 -0.437 12.464 1.00 96.69 103 PHE A CA 1
ATOM 811 C C . PHE A 1 103 ? 1.910 -0.021 13.220 1.00 96.69 103 PHE A C 1
ATOM 813 O O . PHE A 1 103 ? 0.779 -0.329 12.841 1.00 96.69 103 PHE A O 1
ATOM 820 N N . TYR A 1 104 ? 2.130 0.664 14.336 1.00 96.75 104 TYR A N 1
ATOM 821 C CA . TYR A 1 104 ? 1.074 1.287 15.116 1.00 96.75 104 TYR A CA 1
ATOM 822 C C . TYR A 1 104 ? 1.123 2.790 14.890 1.00 96.75 104 TYR A C 1
ATOM 824 O O . TYR A 1 104 ? 2.164 3.407 15.127 1.00 96.75 104 TYR A O 1
ATOM 832 N N . GLU A 1 105 ? 0.021 3.360 14.411 1.00 95.12 105 GLU A N 1
ATOM 833 C CA . GLU A 1 105 ? 0.015 4.760 14.022 1.00 95.12 105 GLU A CA 1
ATOM 834 C C . GLU A 1 105 ? -0.252 5.673 15.219 1.00 95.12 105 GLU A C 1
ATOM 836 O O . GLU A 1 105 ? -1.200 5.466 15.981 1.00 95.12 105 GLU A O 1
ATOM 841 N N . THR A 1 106 ? 0.604 6.674 15.411 1.00 94.19 106 THR A N 1
ATOM 842 C CA . THR A 1 106 ? 0.539 7.569 16.586 1.00 94.19 106 THR A CA 1
ATOM 843 C C . THR A 1 106 ? 0.005 8.950 16.218 1.00 94.19 106 THR A C 1
ATOM 845 O O . THR A 1 106 ? -0.613 9.627 17.048 1.00 94.19 106 THR A O 1
ATOM 848 N N . GLU A 1 107 ? 0.193 9.346 14.964 1.00 95.19 107 GLU A N 1
ATOM 849 C CA . GLU A 1 107 ? -0.246 10.625 14.422 1.00 95.19 107 GLU A CA 1
ATOM 850 C C . GLU A 1 107 ? -1.509 10.441 13.575 1.00 95.19 107 GLU A C 1
ATOM 852 O O . GLU A 1 107 ? -1.871 9.333 13.190 1.00 95.19 107 GLU A O 1
ATOM 857 N N . ASP A 1 108 ? -2.247 11.527 13.346 1.00 94.69 108 ASP A N 1
ATOM 858 C CA . ASP A 1 108 ? -3.434 11.465 12.483 1.00 94.69 108 ASP A CA 1
ATOM 859 C C . ASP A 1 108 ? -3.058 11.392 11.005 1.00 94.69 108 ASP A C 1
ATOM 861 O O . ASP A 1 108 ? -3.708 10.686 10.238 1.00 94.69 108 ASP A O 1
ATOM 865 N N . GLN A 1 109 ? -1.968 12.072 10.646 1.00 96.25 109 GLN A N 1
ATOM 866 C CA . GLN A 1 109 ? -1.361 12.052 9.328 1.00 96.25 109 GLN A CA 1
ATOM 867 C C . GLN A 1 109 ? 0.037 11.469 9.432 1.00 96.25 109 GLN A C 1
ATOM 869 O O . GLN A 1 109 ? 0.826 11.879 10.280 1.00 96.25 109 GLN A O 1
ATOM 874 N N . THR A 1 110 ? 0.368 10.517 8.572 1.00 96.75 110 THR A N 1
ATOM 875 C CA . THR A 1 110 ? 1.694 9.899 8.566 1.00 96.75 110 THR A CA 1
ATOM 876 C C . THR A 1 110 ? 2.120 9.556 7.157 1.00 96.75 110 THR A C 1
ATOM 878 O O . THR A 1 110 ? 1.312 9.153 6.324 1.00 96.75 110 THR A O 1
ATOM 881 N N . VAL A 1 111 ? 3.414 9.720 6.888 1.00 97.31 111 VAL A N 1
ATOM 882 C CA . VAL A 1 111 ? 4.025 9.341 5.617 1.00 97.31 111 VAL A CA 1
ATOM 883 C C . VAL A 1 111 ? 5.060 8.256 5.874 1.00 97.31 111 VAL A C 1
ATOM 885 O O . VAL A 1 111 ? 6.011 8.453 6.630 1.00 97.31 111 VAL A O 1
ATOM 888 N N . LYS A 1 112 ? 4.884 7.103 5.227 1.00 97.00 112 LYS A N 1
ATOM 889 C CA . LYS A 1 112 ? 5.855 6.003 5.224 1.00 97.00 112 LYS A CA 1
ATOM 890 C C . LYS A 1 112 ? 6.593 5.965 3.894 1.00 97.00 112 LYS A C 1
ATOM 892 O O . LYS A 1 112 ? 6.010 6.246 2.849 1.00 97.00 112 LYS A O 1
ATOM 897 N N . ILE A 1 113 ? 7.873 5.612 3.938 1.00 97.44 113 ILE A N 1
ATOM 898 C CA . ILE A 1 113 ? 8.719 5.477 2.751 1.00 97.44 113 ILE A CA 1
ATOM 899 C C . ILE A 1 113 ? 9.0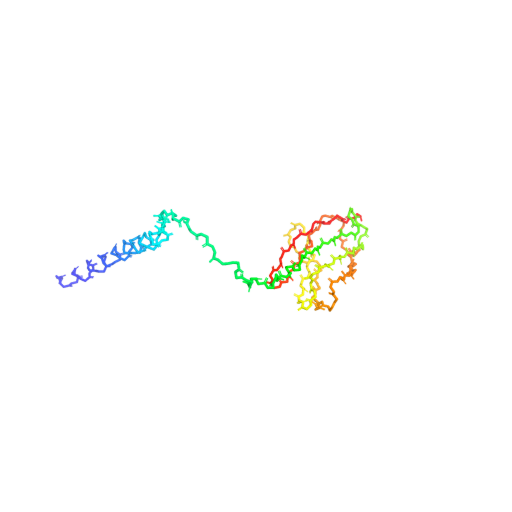24 4.000 2.565 1.00 97.44 113 ILE A C 1
ATOM 901 O O . ILE A 1 113 ? 9.619 3.388 3.450 1.00 97.44 113 ILE A O 1
ATOM 905 N N . PHE A 1 114 ? 8.679 3.452 1.404 1.00 97.06 114 PHE A N 1
ATOM 906 C CA . PHE A 1 114 ? 9.047 2.087 1.044 1.00 97.06 114 PHE A CA 1
ATOM 907 C C . PHE A 1 114 ? 10.053 2.102 -0.099 1.00 97.06 114 PHE A C 1
ATOM 909 O O . PHE A 1 114 ? 9.863 2.779 -1.115 1.00 97.06 114 PHE A O 1
ATOM 916 N N . ASP A 1 115 ? 11.135 1.348 0.086 1.00 96.50 115 ASP A N 1
ATOM 917 C CA . ASP A 1 115 ? 12.161 1.148 -0.926 1.00 96.50 115 ASP A CA 1
ATOM 918 C C . ASP A 1 115 ? 11.957 -0.210 -1.604 1.00 96.50 115 ASP A C 1
ATOM 920 O O . ASP A 1 115 ? 12.299 -1.270 -1.082 1.00 96.50 115 ASP A O 1
ATOM 924 N N . LEU A 1 116 ? 11.347 -0.143 -2.778 1.00 95.94 116 LEU A N 1
ATOM 925 C CA . LEU A 1 116 ? 11.042 -1.240 -3.681 1.00 95.94 116 LEU A CA 1
ATOM 926 C C . LEU A 1 116 ? 12.046 -1.321 -4.846 1.00 95.94 116 LEU A C 1
ATOM 928 O O . LEU A 1 116 ? 11.827 -2.084 -5.781 1.00 95.94 116 LEU A O 1
ATOM 932 N N . SER A 1 117 ? 13.154 -0.565 -4.806 1.00 95.25 117 SER A N 1
ATOM 933 C CA . SER A 1 117 ? 14.154 -0.510 -5.892 1.00 95.25 117 SER A CA 1
ATOM 934 C C . SER A 1 117 ? 14.846 -1.844 -6.186 1.00 95.25 117 SER A C 1
ATOM 936 O O . SER A 1 117 ? 15.425 -2.022 -7.253 1.00 95.25 117 SER A O 1
ATOM 938 N N . LYS A 1 118 ? 14.792 -2.785 -5.239 1.00 95.12 118 LYS A N 1
ATOM 939 C CA . LYS A 1 118 ? 15.368 -4.130 -5.371 1.00 95.12 118 LYS A CA 1
ATOM 940 C C . LYS A 1 118 ? 14.462 -5.110 -6.119 1.00 95.12 118 LYS A C 1
ATOM 942 O O . LYS A 1 118 ? 14.894 -6.230 -6.374 1.00 95.12 118 LYS A O 1
ATOM 947 N N . PHE A 1 119 ? 13.218 -4.731 -6.401 1.00 95.19 119 PHE A N 1
ATOM 948 C CA . PHE A 1 119 ? 12.251 -5.585 -7.081 1.00 95.19 119 PHE A CA 1
ATOM 949 C C . PHE A 1 119 ? 12.167 -5.241 -8.566 1.00 95.19 119 PHE A C 1
ATOM 951 O O . PHE A 1 119 ? 12.472 -4.124 -8.982 1.00 95.19 119 PHE A O 1
ATOM 958 N N . ASP A 1 120 ? 11.736 -6.217 -9.361 1.00 96.12 120 ASP A N 1
ATOM 959 C CA . ASP A 1 120 ? 11.625 -6.059 -10.805 1.00 96.12 120 ASP A CA 1
ATOM 960 C C . ASP A 1 120 ? 10.625 -4.964 -11.184 1.00 96.12 120 ASP A C 1
ATOM 962 O O . ASP A 1 120 ? 9.627 -4.717 -10.500 1.00 96.12 120 ASP A O 1
ATOM 966 N N . LYS A 1 121 ? 10.869 -4.335 -12.330 1.00 97.12 121 LYS A N 1
ATOM 967 C CA . LYS A 1 121 ? 9.970 -3.344 -12.924 1.00 97.12 121 LYS A CA 1
ATOM 968 C C . LYS A 1 121 ? 8.630 -3.991 -13.265 1.00 97.12 121 LYS A C 1
ATOM 970 O O . LYS A 1 121 ? 8.589 -5.109 -13.778 1.00 97.12 121 LYS A O 1
ATOM 975 N N . GLY A 1 122 ? 7.529 -3.288 -13.017 1.00 97.38 122 GLY A N 1
ATOM 976 C CA . GLY A 1 122 ? 6.197 -3.814 -13.298 1.00 97.38 122 GLY A CA 1
ATOM 977 C C . GLY A 1 122 ? 5.084 -3.220 -12.445 1.00 97.38 122 GLY A C 1
ATOM 978 O O . GLY A 1 122 ? 5.247 -2.210 -11.761 1.00 97.38 122 GLY A O 1
ATOM 979 N N . LEU A 1 123 ? 3.917 -3.861 -12.520 1.00 97.88 123 LEU A N 1
ATOM 980 C CA . LEU A 1 123 ? 2.726 -3.500 -11.759 1.00 97.88 123 LEU A CA 1
ATOM 981 C C . LEU A 1 123 ? 2.724 -4.202 -10.397 1.00 97.88 123 LEU A C 1
ATOM 983 O O . LEU A 1 123 ? 2.895 -5.418 -10.310 1.00 97.88 123 LEU A O 1
ATOM 987 N N . TYR A 1 124 ? 2.441 -3.431 -9.354 1.00 98.25 124 TYR A N 1
ATOM 988 C CA . TYR A 1 124 ? 2.307 -3.913 -7.989 1.00 98.25 124 TYR A CA 1
ATOM 989 C C . TYR A 1 124 ? 1.016 -3.405 -7.349 1.00 98.25 124 TYR A C 1
ATOM 991 O O . TYR A 1 124 ? 0.454 -2.375 -7.734 1.00 98.25 124 TYR A O 1
ATOM 999 N N . TYR A 1 125 ? 0.570 -4.136 -6.334 1.00 98.38 125 TYR A N 1
ATOM 1000 C CA . TYR A 1 125 ? -0.563 -3.797 -5.489 1.00 98.38 125 TYR A CA 1
ATOM 1001 C C . TYR A 1 125 ? -0.084 -3.563 -4.065 1.00 98.38 125 TYR A C 1
ATOM 1003 O O . TYR A 1 125 ? 0.587 -4.411 -3.482 1.00 98.38 125 TYR A O 1
ATOM 1011 N N . ILE A 1 126 ? -0.452 -2.425 -3.494 1.00 98.19 126 ILE A N 1
ATOM 1012 C CA . ILE A 1 126 ? -0.239 -2.107 -2.089 1.00 98.19 126 ILE A CA 1
ATOM 1013 C C . ILE A 1 126 ? -1.559 -2.347 -1.381 1.00 98.19 126 ILE A C 1
ATOM 1015 O O . ILE A 1 126 ? -2.527 -1.631 -1.625 1.00 98.19 126 ILE A O 1
ATOM 1019 N N . LYS A 1 127 ? -1.605 -3.372 -0.538 1.00 98.25 127 LYS A N 1
ATOM 1020 C CA . LYS A 1 127 ? -2.754 -3.689 0.297 1.00 98.25 127 LYS A CA 1
ATOM 1021 C C . LYS A 1 127 ? -2.522 -3.146 1.697 1.00 98.25 127 LYS A C 1
ATOM 1023 O O . LYS A 1 127 ? -1.544 -3.522 2.340 1.00 98.25 127 LYS A O 1
ATOM 1028 N N . LEU A 1 128 ? -3.446 -2.317 2.157 1.00 98.19 128 LEU A N 1
ATOM 1029 C CA . LEU A 1 128 ? -3.494 -1.803 3.514 1.00 98.19 128 LEU A CA 1
ATOM 1030 C C . LEU A 1 128 ? -4.634 -2.486 4.272 1.00 98.19 128 LEU A C 1
ATOM 1032 O O . LEU A 1 128 ? -5.746 -2.606 3.756 1.00 98.19 128 LEU A O 1
ATOM 1036 N N . GLU A 1 129 ? -4.352 -2.955 5.482 1.00 98.06 129 GLU A N 1
ATOM 1037 C CA . GLU A 1 129 ? -5.337 -3.511 6.408 1.00 98.06 129 GLU A CA 1
ATOM 1038 C C . GLU A 1 129 ? -5.187 -2.875 7.793 1.00 98.06 129 GLU A C 1
ATOM 1040 O O . GLU A 1 129 ? -4.103 -2.851 8.372 1.00 98.06 129 GLU A O 1
ATOM 1045 N N . ALA A 1 130 ? -6.302 -2.393 8.328 1.00 96.62 130 ALA A N 1
ATOM 1046 C CA . ALA A 1 130 ? -6.494 -1.963 9.708 1.00 96.62 130 ALA A CA 1
ATOM 1047 C C . ALA A 1 130 ? -7.828 -2.570 10.218 1.00 96.62 130 ALA A C 1
ATOM 1049 O O . ALA A 1 130 ? -8.552 -3.153 9.410 1.00 96.62 130 ALA A O 1
ATOM 1050 N N . PRO A 1 131 ? -8.181 -2.472 11.518 1.00 94.44 131 PRO A N 1
ATOM 1051 C CA . PRO A 1 131 ? -9.316 -3.206 12.099 1.00 94.44 131 PRO A CA 1
ATOM 1052 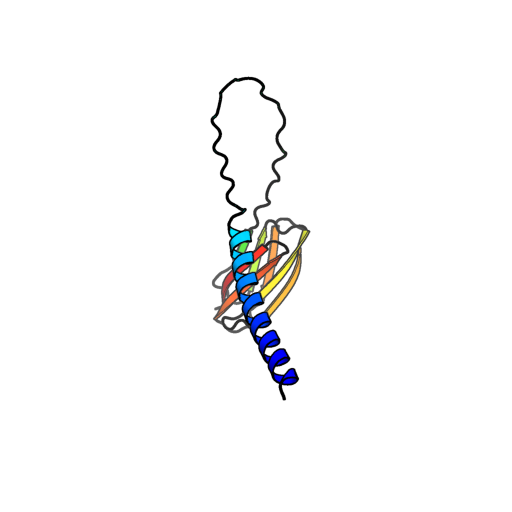C C . PRO A 1 131 ? -10.631 -3.115 11.308 1.00 94.44 131 PRO A C 1
ATOM 1054 O O . PRO A 1 131 ? -11.241 -4.144 11.040 1.00 94.44 131 PRO A O 1
ATOM 1057 N N . ASP A 1 132 ? -10.991 -1.910 10.860 1.00 91.94 132 ASP A N 1
ATOM 1058 C CA . ASP A 1 132 ? -12.235 -1.639 10.125 1.00 91.94 132 ASP A CA 1
ATOM 1059 C C . ASP A 1 132 ? -11.972 -1.009 8.746 1.00 91.94 132 ASP A C 1
ATOM 1061 O O . ASP A 1 132 ? -12.829 -0.333 8.183 1.00 91.94 132 ASP A O 1
ATOM 1065 N N . TYR A 1 133 ? -10.763 -1.180 8.200 1.00 95.81 133 TYR A N 1
ATOM 1066 C CA . TYR A 1 133 ? -10.377 -0.579 6.924 1.00 95.81 133 TYR A CA 1
ATOM 1067 C C . TYR A 1 133 ? -9.521 -1.535 6.103 1.00 95.81 133 TYR A C 1
ATOM 1069 O O . TYR A 1 133 ? -8.506 -2.048 6.578 1.00 95.81 133 TYR A O 1
ATOM 1077 N N . SER A 1 134 ? -9.887 -1.732 4.839 1.00 96.88 134 SER A N 1
ATOM 1078 C CA . SER A 1 134 ? -9.030 -2.411 3.875 1.00 96.88 134 SER A CA 1
ATOM 1079 C C . SER A 1 134 ? -9.116 -1.735 2.521 1.00 96.88 134 SER A C 1
ATOM 1081 O O . SER A 1 134 ? -10.202 -1.555 1.975 1.00 96.88 134 SER A O 1
ATOM 1083 N N . GLU A 1 135 ? -7.958 -1.396 1.966 1.00 97.44 135 GLU A N 1
ATOM 1084 C CA . GLU A 1 135 ? -7.862 -0.789 0.645 1.00 97.44 135 GLU A CA 1
ATOM 1085 C C . GLU A 1 135 ? -6.683 -1.381 -0.130 1.00 97.44 135 GLU A C 1
ATOM 1087 O O . GLU A 1 135 ? -5.680 -1.816 0.444 1.00 97.44 135 GLU A O 1
ATOM 1092 N N . ILE A 1 136 ? -6.813 -1.413 -1.455 1.00 97.94 136 ILE A N 1
ATOM 1093 C CA . ILE A 1 136 ? -5.749 -1.805 -2.372 1.00 97.94 136 ILE A CA 1
ATOM 1094 C C . ILE A 1 136 ? -5.478 -0.651 -3.337 1.00 97.94 136 ILE A C 1
ATOM 1096 O O . ILE A 1 136 ? -6.378 -0.179 -4.031 1.00 97.94 136 ILE A O 1
ATOM 1100 N N . ARG A 1 137 ? -4.213 -0.238 -3.439 1.00 97.75 137 ARG A N 1
ATOM 1101 C CA . ARG A 1 137 ? -3.733 0.771 -4.390 1.00 97.75 137 ARG A CA 1
ATOM 1102 C C . ARG A 1 137 ? -2.798 0.138 -5.414 1.00 97.75 137 ARG A C 1
ATOM 1104 O O . ARG A 1 137 ? -1.952 -0.680 -5.068 1.00 97.75 137 ARG A O 1
ATOM 1111 N N . LYS A 1 138 ? -2.932 0.523 -6.684 1.00 97.31 138 LYS A N 1
ATOM 1112 C CA . LYS A 1 138 ? -2.005 0.108 -7.750 1.00 97.31 138 LYS A CA 1
ATOM 1113 C C . LYS A 1 138 ? -0.798 1.043 -7.807 1.00 97.31 138 LYS A C 1
ATOM 1115 O O . LYS A 1 138 ? -0.973 2.257 -7.704 1.00 97.31 138 LYS A O 1
ATOM 1120 N N . VAL A 1 139 ? 0.390 0.505 -8.058 1.00 97.94 139 VAL A N 1
ATOM 1121 C CA . VAL A 1 139 ? 1.596 1.301 -8.320 1.00 97.94 139 VAL A CA 1
ATOM 1122 C C . VAL A 1 139 ? 2.422 0.669 -9.439 1.00 97.94 139 VAL A C 1
ATOM 1124 O O . VAL A 1 139 ? 2.501 -0.554 -9.541 1.00 97.94 139 VAL A O 1
ATOM 1127 N N . ILE A 1 140 ? 3.001 1.500 -10.303 1.00 98.12 140 ILE A N 1
ATOM 1128 C CA . ILE A 1 140 ? 3.862 1.067 -11.408 1.00 98.12 140 ILE A CA 1
ATOM 1129 C C . ILE A 1 140 ? 5.309 1.407 -11.049 1.00 98.12 140 ILE A C 1
ATOM 1131 O O . ILE A 1 140 ? 5.590 2.553 -10.699 1.00 98.12 140 ILE A O 1
ATOM 1135 N N . ILE A 1 141 ? 6.208 0.425 -11.137 1.00 97.81 141 ILE A N 1
ATOM 1136 C CA . ILE A 1 141 ? 7.654 0.591 -10.939 1.00 97.81 141 ILE A CA 1
ATOM 1137 C C . ILE A 1 141 ? 8.360 0.510 -12.297 1.00 97.81 141 ILE A C 1
ATOM 1139 O O . ILE A 1 141 ? 8.161 -0.463 -13.028 1.00 97.81 141 ILE A O 1
ATOM 1143 N N . ASN A 1 142 ? 9.169 1.526 -12.610 1.00 95.62 142 ASN A N 1
ATOM 1144 C CA . ASN A 1 142 ? 9.839 1.739 -13.897 1.00 95.62 142 ASN A CA 1
ATOM 1145 C C . ASN A 1 142 ? 11.328 1.415 -13.914 1.00 95.62 142 ASN A C 1
ATOM 1147 O O . ASN A 1 142 ? 11.987 1.329 -12.858 1.00 95.62 142 ASN A O 1
#

Foldseek 3Di:
DVVVVVVVVVVVVVVVVVVVVVVVVVVVVVPPPDPDDDDDDDDDDDDPDPDDDDPPPPFDWDWDKDDAADQQKIKIKIAQQAQWWKKKFKADPVGDTPDIDIDGHHDRIDIDIGGGNPDDFAKIWIWMDTPPDIDIDIGGHD

Sequence (142 aa):
VISYINNLSTRFIFSRYMKKFILWFGAYLCCFLTVAQDKAVPDIAASKQLSGPAASREVEQDVAVYPNPSNGRIFLSLTGFKGKRTDVRVMNVIGNVVFRENFYETEDQTVKIFDLSKFDKGLYYIKLEAPDYSEIRKVIIN